Protein AF-X1MZL2-F1 (afdb_monomer_lite)

Sequence (74 aa):
MDLIQQKFVSVFSAYQVTTQARPDGGVLLTLRAADNKVTRRVLTYAQLHNAEQLSWAISAIRRDLAEQASELPV

Secondary structure (DSSP, 8-state):
--HHHHHHHHHTTTSEEEEEE-TTS-EEEEEE-TT--EEEEEE-HHHHH-HHHHHHHHHHHHHHHHHHHH----

Radius of gyration: 12.68 Å; chains: 1; bounding box: 31×28×32 Å

InterPro domains:
  IPR021898 Protein of unknown function DUF3509 [PF12021] (4-74)

Foldseek 3Di:
DDPVQVVCCVLPVQWDWDWDQDPQRKIWIWTAHPVRDIDIDIGGNCCVPDPVSVVVSSVVVVVVVVVVVVPDDD

Organism: NCBI:txid412755

pLDDT: mean 90.67, std 11.27, range [50.28, 97.31]

Structure (mmCIF, N/CA/C/O backbone):
data_AF-X1MZL2-F1
#
_entry.id   AF-X1MZL2-F1
#
loop_
_atom_site.group_PDB
_atom_site.id
_atom_site.type_symbol
_atom_site.label_atom_id
_atom_site.label_alt_id
_atom_site.label_comp_id
_atom_site.label_asym_id
_atom_site.label_entity_id
_atom_site.label_seq_id
_atom_site.pdbx_PDB_ins_code
_atom_site.Cartn_x
_atom_site.Cartn_y
_atom_site.Cartn_z
_atom_site.occupancy
_atom_site.B_iso_or_equiv
_atom_site.auth_seq_id
_atom_site.auth_comp_id
_atom_site.auth_asym_id
_atom_site.auth_atom_id
_atom_site.pdbx_PDB_model_num
ATOM 1 N N . MET A 1 1 ? 10.100 -15.452 1.463 1.00 53.22 1 MET A N 1
ATOM 2 C CA . MET A 1 1 ? 9.382 -14.262 1.966 1.00 53.22 1 MET A CA 1
ATOM 3 C C . MET A 1 1 ? 9.646 -13.126 1.002 1.00 53.22 1 MET A C 1
ATOM 5 O O . MET A 1 1 ? 10.798 -12.946 0.632 1.00 53.22 1 MET A O 1
ATOM 9 N N . ASP A 1 2 ? 8.603 -12.439 0.547 1.00 82.38 2 ASP A N 1
ATOM 10 C CA . ASP A 1 2 ? 8.717 -11.371 -0.447 1.00 82.38 2 ASP A CA 1
ATOM 11 C C . ASP A 1 2 ? 9.316 -10.097 0.189 1.00 82.38 2 ASP A C 1
ATOM 13 O O . ASP A 1 2 ? 8.816 -9.614 1.210 1.00 82.38 2 ASP A O 1
ATOM 17 N N . LEU A 1 3 ? 10.404 -9.566 -0.388 1.00 84.88 3 LEU A N 1
ATOM 18 C CA . LEU A 1 3 ? 11.105 -8.372 0.107 1.00 84.88 3 LEU A CA 1
ATOM 19 C C . LEU A 1 3 ? 10.188 -7.143 0.155 1.00 84.88 3 LEU A C 1
ATOM 21 O O . LEU A 1 3 ? 10.310 -6.317 1.064 1.00 84.88 3 LEU A O 1
ATOM 25 N N . ILE A 1 4 ? 9.244 -7.026 -0.785 1.00 86.50 4 ILE A N 1
ATOM 26 C CA . ILE A 1 4 ? 8.317 -5.896 -0.813 1.00 86.50 4 ILE A CA 1
ATOM 27 C C . ILE A 1 4 ? 7.317 -5.979 0.339 1.00 86.50 4 ILE A C 1
ATOM 29 O O . ILE A 1 4 ? 7.016 -4.973 0.983 1.00 86.50 4 ILE A O 1
ATOM 33 N N . GLN A 1 5 ? 6.870 -7.192 0.667 1.00 90.75 5 GLN A N 1
ATOM 34 C CA . GLN A 1 5 ? 5.962 -7.427 1.777 1.00 90.75 5 GLN A CA 1
ATOM 35 C C . GLN A 1 5 ? 6.644 -7.107 3.106 1.00 90.75 5 GLN A C 1
ATOM 37 O O . GLN A 1 5 ? 6.066 -6.397 3.925 1.00 90.75 5 GLN A O 1
ATOM 42 N N . GLN A 1 6 ? 7.883 -7.567 3.309 1.00 93.00 6 GLN A N 1
ATOM 43 C CA . GLN A 1 6 ? 8.655 -7.262 4.520 1.00 93.00 6 GLN A CA 1
ATOM 44 C C . GLN A 1 6 ? 8.849 -5.757 4.708 1.00 93.00 6 GLN A C 1
ATOM 46 O O . GLN A 1 6 ? 8.668 -5.239 5.811 1.00 93.00 6 GLN A O 1
ATOM 51 N N . LYS A 1 7 ? 9.155 -5.039 3.621 1.00 93.44 7 LYS A N 1
ATOM 52 C CA . LYS A 1 7 ? 9.266 -3.582 3.652 1.00 93.44 7 LYS A CA 1
ATOM 53 C C . LYS A 1 7 ? 7.959 -2.939 4.105 1.00 93.44 7 LYS A C 1
ATOM 55 O O . LYS A 1 7 ? 7.988 -2.121 5.020 1.00 93.44 7 LYS A O 1
ATOM 60 N N . PHE A 1 8 ? 6.822 -3.323 3.520 1.00 95.81 8 PHE A N 1
ATOM 61 C CA . PHE A 1 8 ? 5.524 -2.764 3.908 1.00 95.81 8 PHE A CA 1
ATOM 62 C C . PHE A 1 8 ? 5.102 -3.129 5.333 1.00 95.81 8 PHE A C 1
ATOM 64 O O . PHE A 1 8 ? 4.566 -2.270 6.025 1.00 95.81 8 PHE A O 1
ATOM 71 N N . VAL A 1 9 ? 5.404 -4.342 5.804 1.00 96.19 9 VAL A N 1
ATOM 72 C CA . VAL A 1 9 ? 5.230 -4.730 7.216 1.00 96.19 9 VAL A CA 1
ATOM 73 C C . VAL A 1 9 ? 6.040 -3.814 8.135 1.00 96.19 9 VAL A C 1
ATOM 75 O O . VAL A 1 9 ? 5.539 -3.388 9.170 1.00 96.19 9 VAL A O 1
ATOM 78 N N . SER A 1 10 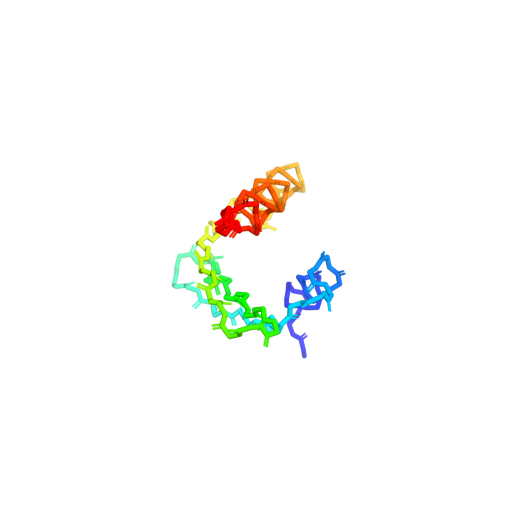? 7.270 -3.465 7.751 1.00 95.44 10 SER A N 1
ATOM 79 C CA . SER A 1 10 ? 8.118 -2.570 8.541 1.00 95.44 10 SER A CA 1
ATOM 80 C C . SER A 1 10 ? 7.579 -1.134 8.593 1.00 95.44 10 SER A C 1
ATOM 82 O O . SER A 1 10 ? 7.522 -0.557 9.677 1.00 95.44 10 SER A O 1
ATOM 84 N N . VAL A 1 11 ? 7.147 -0.555 7.463 1.00 95.75 11 VAL A N 1
ATOM 85 C CA . VAL A 1 11 ? 6.635 0.834 7.444 1.00 95.75 11 VAL A CA 1
ATOM 86 C C . VAL A 1 11 ? 5.213 0.984 7.991 1.00 95.75 11 VAL A C 1
ATOM 88 O O . VAL A 1 11 ? 4.870 2.057 8.482 1.00 95.75 11 VAL A O 1
ATOM 91 N N . PHE A 1 12 ? 4.391 -0.066 7.934 1.00 95.88 12 PHE A N 1
ATOM 92 C CA . PHE A 1 12 ? 3.011 -0.075 8.428 1.0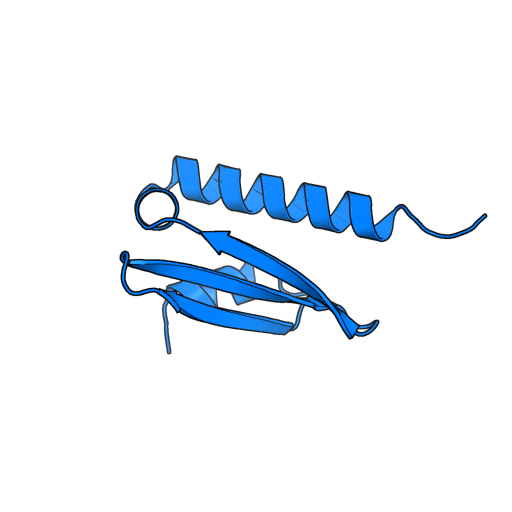0 95.88 12 PHE A CA 1
ATOM 93 C C . PHE A 1 12 ? 2.832 -1.080 9.572 1.00 95.88 12 PHE A C 1
ATOM 95 O O . PHE A 1 12 ? 1.878 -1.852 9.584 1.00 95.88 12 PHE A O 1
ATOM 102 N N . SER A 1 13 ? 3.737 -1.059 10.551 1.00 94.69 13 SER A N 1
ATOM 103 C CA . SER A 1 13 ? 3.789 -2.039 11.649 1.00 94.69 13 SER A CA 1
ATOM 104 C C . SER A 1 13 ? 2.527 -2.116 12.521 1.00 94.69 13 SER A C 1
ATOM 106 O O . SER A 1 13 ? 2.293 -3.136 13.161 1.00 94.69 13 SER A O 1
ATOM 108 N N . ALA A 1 14 ? 1.694 -1.070 12.529 1.00 92.88 14 ALA A N 1
ATOM 109 C CA . ALA A 1 14 ? 0.409 -1.044 13.234 1.00 92.88 14 ALA A CA 1
ATOM 110 C C . ALA A 1 14 ? -0.737 -1.766 12.490 1.00 92.88 14 ALA A C 1
ATOM 112 O O . ALA A 1 14 ? -1.849 -1.845 13.008 1.00 92.88 14 ALA A O 1
ATOM 113 N N . TYR A 1 15 ? -0.491 -2.265 11.276 1.00 95.56 15 TYR A N 1
ATOM 114 C CA . TYR A 1 15 ? -1.498 -2.868 10.409 1.00 95.56 15 TYR A CA 1
ATOM 115 C C . TYR A 1 15 ? -1.127 -4.310 10.074 1.00 95.56 15 TYR A C 1
ATOM 117 O O . TYR A 1 15 ? 0.042 -4.658 9.911 1.00 95.56 15 TYR A O 1
ATOM 125 N N . GLN A 1 16 ? -2.135 -5.153 9.868 1.00 95.88 16 GLN A N 1
ATOM 126 C CA . GLN A 1 16 ? -1.926 -6.424 9.191 1.00 95.88 16 GLN A CA 1
ATOM 127 C C . GLN A 1 16 ? -1.724 -6.150 7.695 1.00 95.88 16 GLN A C 1
ATOM 129 O O . GLN A 1 16 ? -2.627 -5.658 7.012 1.00 95.88 16 GLN A O 1
ATOM 134 N N . VAL A 1 17 ? -0.528 -6.463 7.195 1.00 96.75 17 VAL A N 1
ATOM 135 C CA . VAL A 1 17 ? -0.104 -6.170 5.821 1.00 96.75 17 VAL A CA 1
ATOM 136 C C . VAL A 1 17 ? -0.165 -7.420 4.954 1.00 96.75 17 VAL A C 1
ATOM 138 O O . VAL A 1 17 ? 0.431 -8.450 5.272 1.00 96.75 17 VAL A O 1
ATOM 141 N N . THR A 1 18 ? -0.827 -7.307 3.805 1.00 96.12 18 THR A N 1
ATOM 142 C CA . THR A 1 18 ? -0.792 -8.320 2.744 1.00 96.12 18 THR A CA 1
ATOM 143 C C . THR A 1 18 ? -0.534 -7.665 1.393 1.00 96.12 18 THR A C 1
ATOM 145 O O . THR A 1 18 ? -0.990 -6.554 1.122 1.00 96.12 18 THR A O 1
ATOM 148 N N . THR A 1 19 ? 0.222 -8.352 0.545 1.00 95.62 19 THR A N 1
ATOM 149 C CA . THR A 1 19 ? 0.576 -7.899 -0.802 1.00 95.62 19 THR A CA 1
ATOM 150 C C . THR A 1 19 ? 0.186 -8.967 -1.805 1.00 95.62 19 THR A C 1
ATOM 152 O O . THR A 1 19 ? 0.516 -10.136 -1.620 1.00 95.62 19 THR A O 1
ATOM 155 N N . GLN A 1 20 ? -0.476 -8.564 -2.883 1.00 96.00 20 GLN A N 1
ATOM 156 C CA . GLN A 1 20 ? -0.783 -9.438 -4.008 1.00 96.00 20 GLN A CA 1
ATOM 157 C C . GLN A 1 20 ? -0.123 -8.883 -5.268 1.00 96.00 20 GLN A C 1
ATOM 159 O O . GLN A 1 20 ? -0.402 -7.752 -5.667 1.00 96.00 20 GLN A O 1
ATOM 164 N N . ALA A 1 21 ? 0.751 -9.673 -5.892 1.00 94.50 21 ALA A N 1
ATOM 165 C CA . ALA A 1 21 ? 1.363 -9.314 -7.166 1.00 94.50 21 ALA A CA 1
ATOM 166 C C . ALA A 1 21 ? 0.294 -9.176 -8.260 1.00 94.50 21 ALA A C 1
ATOM 168 O O . ALA A 1 21 ? -0.692 -9.918 -8.291 1.00 94.50 21 ALA A O 1
ATOM 169 N N . ARG A 1 22 ? 0.490 -8.211 -9.157 1.00 95.00 22 ARG A N 1
ATOM 170 C CA . ARG A 1 22 ? -0.384 -7.946 -10.300 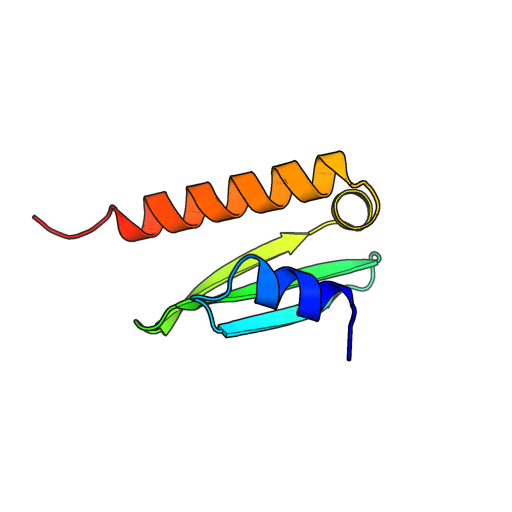1.00 95.00 22 ARG A CA 1
ATOM 171 C C . ARG A 1 22 ? 0.347 -8.303 -11.605 1.00 95.00 22 ARG A C 1
ATOM 173 O O . ARG A 1 22 ? 1.572 -8.197 -11.655 1.00 95.00 22 ARG A O 1
ATOM 180 N N . PRO A 1 23 ? -0.373 -8.695 -12.675 1.00 93.56 23 PRO A N 1
ATOM 181 C CA . PRO A 1 23 ? 0.244 -9.063 -13.956 1.00 93.56 23 PRO A CA 1
ATOM 182 C C . PRO A 1 23 ? 1.059 -7.943 -14.618 1.00 93.56 23 PRO A C 1
ATOM 184 O O . PRO A 1 23 ? 1.932 -8.222 -15.429 1.00 93.56 23 PRO A O 1
ATOM 187 N N . ASP A 1 24 ? 0.793 -6.682 -14.266 1.00 93.25 24 ASP A N 1
ATOM 188 C CA . ASP A 1 24 ? 1.522 -5.500 -14.741 1.00 93.25 24 ASP A CA 1
ATOM 189 C C . ASP A 1 24 ? 2.834 -5.239 -13.973 1.00 93.25 24 ASP A C 1
ATOM 191 O O . ASP A 1 24 ? 3.439 -4.179 -14.122 1.00 93.25 24 ASP A O 1
ATOM 195 N N . GLY A 1 25 ? 3.258 -6.167 -13.107 1.00 92.44 25 GLY A N 1
ATOM 196 C CA . GLY A 1 25 ? 4.424 -6.006 -12.235 1.00 92.44 25 GLY A CA 1
ATOM 197 C C . GLY A 1 25 ? 4.182 -5.072 -11.044 1.00 92.44 25 GLY A C 1
ATOM 198 O O . GLY A 1 25 ? 5.108 -4.783 -10.287 1.00 92.44 25 GLY A O 1
ATOM 199 N N . GLY A 1 26 ? 2.952 -4.583 -10.872 1.00 95.75 26 GLY A N 1
ATOM 200 C CA . GLY A 1 26 ? 2.529 -3.848 -9.691 1.00 95.75 26 GLY A CA 1
ATOM 201 C C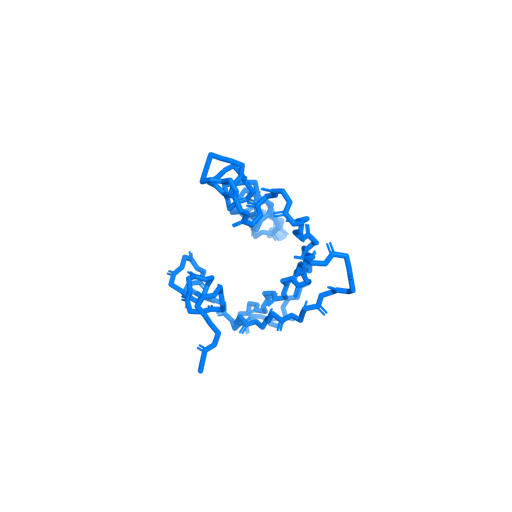 . GLY A 1 26 ? 2.150 -4.761 -8.524 1.00 95.75 26 GLY A C 1
ATOM 202 O O . GLY A 1 26 ? 2.183 -5.990 -8.605 1.00 95.75 26 GLY A O 1
ATOM 203 N N . VAL A 1 27 ? 1.716 -4.144 -7.428 1.00 96.38 27 VAL A N 1
ATOM 204 C CA . VAL A 1 27 ? 1.237 -4.835 -6.225 1.00 96.38 27 VAL A CA 1
ATOM 205 C C . VAL A 1 27 ? -0.064 -4.199 -5.751 1.00 96.38 27 VAL A C 1
ATOM 207 O O . VAL A 1 27 ? -0.196 -2.978 -5.702 1.00 96.38 27 VAL A O 1
ATOM 210 N N . LEU A 1 28 ? -1.036 -5.028 -5.378 1.00 97.06 28 LEU A N 1
ATOM 211 C CA . LEU A 1 28 ? -2.162 -4.617 -4.551 1.00 97.06 28 LEU A CA 1
ATOM 212 C C . LEU A 1 28 ? -1.759 -4.767 -3.081 1.00 97.06 28 LEU A C 1
ATOM 214 O O . LEU A 1 28 ? -1.632 -5.882 -2.572 1.00 97.06 28 LEU A O 1
ATOM 218 N N . LEU A 1 29 ? -1.548 -3.639 -2.411 1.00 97.31 29 LEU A N 1
ATOM 219 C CA . LEU A 1 29 ? -1.294 -3.566 -0.980 1.00 97.31 29 LEU A CA 1
ATOM 220 C C . LEU A 1 29 ? -2.629 -3.515 -0.238 1.00 97.31 29 LEU A C 1
ATOM 222 O O . LEU A 1 29 ? -3.474 -2.669 -0.526 1.00 97.31 29 LEU A O 1
ATOM 226 N N . THR A 1 30 ? -2.805 -4.397 0.737 1.00 97.19 30 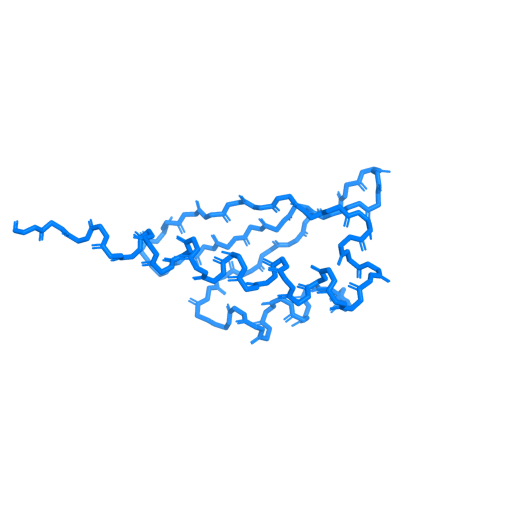THR A N 1
ATOM 227 C CA . THR A 1 30 ? -3.950 -4.385 1.647 1.00 97.19 30 THR A CA 1
ATOM 228 C C . THR A 1 30 ? -3.451 -4.218 3.075 1.00 97.19 30 THR A C 1
ATOM 230 O O . THR A 1 30 ? -2.647 -5.017 3.560 1.00 97.19 30 THR A O 1
ATOM 233 N N . LEU A 1 31 ? -3.948 -3.175 3.734 1.00 96.75 31 LEU A N 1
ATOM 234 C CA . LEU A 1 31 ? -3.684 -2.832 5.125 1.00 96.75 31 LEU A CA 1
ATOM 235 C C . LEU A 1 31 ? -4.976 -3.027 5.912 1.00 96.75 31 LEU A C 1
ATOM 237 O O . LEU A 1 31 ? -6.011 -2.478 5.537 1.00 96.75 31 LEU A O 1
ATOM 241 N N . ARG A 1 32 ? -4.929 -3.807 6.989 1.00 95.62 32 ARG A N 1
ATOM 242 C CA . ARG A 1 32 ? -6.052 -3.968 7.917 1.00 95.62 32 ARG A CA 1
ATOM 243 C C . ARG A 1 32 ? -5.667 -3.420 9.286 1.00 95.62 32 ARG A C 1
ATOM 245 O O . ARG A 1 32 ? -4.668 -3.855 9.855 1.00 95.62 32 ARG A O 1
ATOM 252 N N . ALA A 1 33 ? -6.445 -2.465 9.778 1.00 92.69 33 ALA A N 1
ATOM 253 C CA . ALA A 1 33 ? -6.304 -1.884 11.107 1.00 92.69 33 ALA A CA 1
ATOM 254 C C . ALA A 1 33 ? -6.917 -2.791 12.191 1.00 92.69 33 ALA A C 1
ATOM 256 O O . ALA A 1 33 ? -7.630 -3.753 11.891 1.00 92.69 33 ALA A O 1
ATOM 257 N N . ALA A 1 34 ? -6.630 -2.488 13.460 1.00 88.94 34 ALA A N 1
ATOM 258 C CA . ALA A 1 34 ? -7.111 -3.259 14.610 1.00 88.94 34 ALA A CA 1
ATOM 259 C C . ALA A 1 34 ? -8.645 -3.235 14.767 1.00 88.94 34 ALA A C 1
ATOM 261 O O . ALA A 1 34 ? -9.231 -4.188 15.271 1.00 88.94 34 ALA A O 1
ATOM 262 N N . ASP A 1 35 ? -9.297 -2.181 14.281 1.00 89.12 35 ASP A N 1
ATOM 263 C CA . ASP A 1 35 ? -10.755 -2.023 14.207 1.00 89.12 35 ASP A CA 1
ATOM 264 C C . ASP A 1 35 ? -11.387 -2.763 13.007 1.00 89.12 35 ASP A C 1
ATOM 266 O O . ASP A 1 35 ? -12.565 -2.585 12.706 1.00 89.12 35 ASP A O 1
ATOM 270 N N . ASN A 1 36 ? -10.610 -3.600 12.307 1.00 88.00 36 ASN A N 1
ATOM 271 C CA . ASN A 1 36 ? -10.955 -4.271 11.053 1.00 88.00 36 ASN A CA 1
ATOM 272 C C . ASN A 1 36 ? -11.205 -3.343 9.851 1.00 88.00 36 ASN A C 1
ATOM 274 O O . ASN A 1 36 ? -11.606 -3.843 8.794 1.00 88.00 36 ASN A O 1
ATOM 278 N N . LYS A 1 37 ? -10.909 -2.037 9.929 1.00 90.94 37 LYS A N 1
ATOM 279 C CA . LYS A 1 37 ? -10.942 -1.160 8.750 1.00 90.94 37 LYS A CA 1
ATOM 280 C C . LYS A 1 37 ? -9.873 -1.617 7.758 1.00 90.94 37 LYS A C 1
ATOM 282 O O . LYS A 1 37 ? -8.708 -1.816 8.111 1.00 90.94 37 LYS A O 1
ATOM 287 N N . VAL A 1 38 ? -10.280 -1.833 6.508 1.00 93.38 38 VAL A N 1
ATOM 288 C CA . VAL A 1 38 ? -9.398 -2.319 5.439 1.00 93.38 38 VAL A CA 1
ATOM 289 C C . VAL A 1 38 ? -9.177 -1.219 4.415 1.00 93.38 38 VAL A C 1
ATOM 291 O O . VAL A 1 38 ? -10.118 -0.766 3.767 1.00 93.38 38 VAL A O 1
ATOM 294 N N . THR A 1 39 ? -7.914 -0.870 4.200 1.00 94.31 39 THR A N 1
ATOM 295 C CA . THR A 1 39 ? -7.482 0.071 3.168 1.00 94.31 39 THR A CA 1
ATOM 296 C C . THR A 1 39 ? -6.695 -0.682 2.102 1.00 94.31 39 THR A C 1
ATOM 298 O O . THR A 1 39 ? -5.754 -1.419 2.399 1.00 94.31 39 THR A O 1
ATOM 301 N N . ARG A 1 40 ? -7.095 -0.520 0.837 1.00 96.25 40 ARG A N 1
ATOM 302 C CA . ARG A 1 40 ? -6.450 -1.154 -0.320 1.00 96.25 40 ARG A CA 1
ATOM 303 C C . ARG A 1 40 ? -5.834 -0.097 -1.216 1.00 96.25 40 ARG A C 1
ATOM 305 O O . ARG A 1 40 ? -6.482 0.895 -1.539 1.00 96.25 40 ARG A O 1
ATOM 312 N N . ARG A 1 41 ? -4.589 -0.313 -1.628 1.00 96.75 41 ARG A N 1
ATOM 313 C CA . ARG A 1 41 ? -3.826 0.624 -2.454 1.00 96.75 41 ARG A CA 1
ATOM 314 C C . ARG A 1 41 ? -3.123 -0.123 -3.572 1.00 96.75 41 ARG A C 1
ATOM 316 O O . ARG A 1 41 ? -2.460 -1.132 -3.344 1.00 96.75 41 ARG A O 1
ATOM 323 N N . VAL A 1 42 ? -3.292 0.378 -4.788 1.00 96.88 42 VAL A N 1
ATOM 324 C CA . VAL A 1 42 ? -2.597 -0.140 -5.964 1.00 96.88 42 VAL A CA 1
ATOM 325 C C . VAL A 1 42 ? -1.265 0.583 -6.084 1.00 96.88 42 VAL A C 1
ATOM 327 O O . VAL A 1 42 ? -1.225 1.810 -6.105 1.00 96.88 42 VAL A O 1
ATOM 330 N N . LEU A 1 43 ? -0.189 -0.189 -6.175 1.00 96.94 43 LEU A N 1
ATOM 331 C CA . LEU A 1 43 ? 1.153 0.294 -6.452 1.00 96.94 43 LEU A CA 1
ATOM 332 C C . LEU A 1 43 ? 1.567 -0.194 -7.832 1.00 96.94 43 LEU A C 1
ATOM 334 O O . LEU A 1 43 ? 1.474 -1.383 -8.146 1.00 96.94 43 LEU A O 1
ATOM 338 N N . THR A 1 44 ? 1.991 0.741 -8.668 1.00 97.06 44 THR A N 1
ATOM 339 C CA . THR A 1 44 ? 2.476 0.449 -10.018 1.00 97.06 44 THR A CA 1
ATOM 340 C C . THR A 1 44 ? 3.897 -0.104 -9.976 1.00 97.06 44 THR A C 1
ATOM 342 O O . THR A 1 44 ? 4.643 0.141 -9.027 1.00 97.06 44 THR A O 1
ATOM 345 N N . TYR A 1 45 ? 4.305 -0.799 -11.038 1.00 95.50 45 TYR A N 1
ATOM 346 C CA . TYR A 1 45 ? 5.690 -1.244 -11.198 1.00 95.50 45 TYR A CA 1
ATOM 347 C C . TYR A 1 45 ? 6.690 -0.085 -11.030 1.00 95.50 45 TYR A C 1
ATOM 349 O O . TYR A 1 45 ? 7.675 -0.229 -10.308 1.00 95.50 45 TYR A O 1
ATOM 357 N N . ALA A 1 46 ? 6.405 1.082 -11.622 1.00 95.56 46 ALA A N 1
ATOM 358 C CA . ALA A 1 46 ? 7.257 2.268 -11.527 1.00 95.56 46 ALA A CA 1
ATOM 359 C C . ALA A 1 46 ? 7.438 2.745 -10.077 1.00 95.56 46 ALA A C 1
ATOM 361 O O . ALA A 1 46 ? 8.566 2.959 -9.638 1.00 95.56 46 ALA A O 1
ATOM 362 N N . GLN A 1 47 ? 6.349 2.810 -9.303 1.00 96.25 47 GLN A N 1
ATOM 363 C CA . GLN A 1 47 ? 6.410 3.181 -7.887 1.00 96.25 47 GLN A CA 1
ATOM 364 C C . GLN A 1 47 ? 7.184 2.167 -7.046 1.00 96.25 47 GLN A C 1
ATOM 366 O O . GLN A 1 47 ? 7.808 2.552 -6.069 1.00 96.25 47 GLN A O 1
A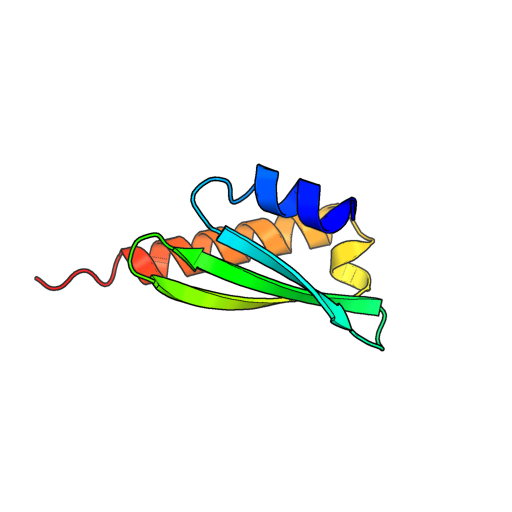TOM 371 N N . LEU A 1 48 ? 7.149 0.879 -7.395 1.00 95.38 48 LEU A N 1
ATOM 372 C CA . LEU A 1 48 ? 7.866 -0.163 -6.655 1.00 95.38 48 LEU A CA 1
ATOM 373 C C . LEU A 1 48 ? 9.370 -0.182 -6.962 1.00 95.38 48 LEU A C 1
ATOM 375 O O . LEU A 1 48 ? 10.159 -0.534 -6.087 1.00 95.38 48 LEU A O 1
ATOM 379 N N . HIS A 1 49 ? 9.763 0.219 -8.175 1.00 94.19 49 HIS A N 1
ATOM 380 C CA . HIS A 1 49 ? 11.143 0.127 -8.670 1.00 94.19 49 HIS A CA 1
ATOM 381 C C . HIS A 1 49 ? 11.878 1.475 -8.718 1.00 94.19 49 HIS A C 1
ATOM 383 O O . HIS A 1 49 ? 13.035 1.531 -9.127 1.00 94.19 49 HIS A O 1
ATOM 389 N N . ASN A 1 50 ? 11.244 2.558 -8.266 1.00 96.38 50 ASN A N 1
ATOM 390 C CA . ASN A 1 50 ? 11.869 3.863 -8.093 1.00 96.38 50 ASN A CA 1
ATOM 391 C C . ASN A 1 50 ? 11.767 4.296 -6.622 1.00 96.38 50 ASN A C 1
ATOM 393 O O . ASN A 1 50 ? 10.672 4.433 -6.080 1.00 96.38 50 ASN A O 1
ATOM 397 N N . ALA A 1 51 ? 12.911 4.520 -5.968 1.00 94.19 51 ALA A N 1
ATOM 398 C CA . ALA A 1 51 ? 12.970 4.808 -4.534 1.00 94.19 51 ALA A CA 1
ATOM 399 C C . ALA A 1 51 ? 12.227 6.094 -4.129 1.00 94.19 51 ALA A C 1
ATOM 401 O O . ALA A 1 51 ? 11.583 6.120 -3.078 1.00 94.19 51 ALA A O 1
ATOM 402 N N . GLU A 1 52 ? 12.283 7.137 -4.959 1.00 97.12 52 GLU A N 1
ATOM 403 C CA . GLU A 1 52 ? 11.595 8.407 -4.716 1.00 97.12 52 GLU A CA 1
ATOM 404 C C . GLU A 1 52 ? 10.080 8.230 -4.838 1.00 97.12 52 GLU A C 1
ATOM 406 O O . GLU A 1 52 ? 9.336 8.554 -3.910 1.00 97.12 52 GLU A O 1
ATOM 411 N N . GLN A 1 53 ? 9.625 7.598 -5.925 1.00 97.12 53 GLN A N 1
ATOM 412 C CA . GLN A 1 53 ? 8.204 7.315 -6.126 1.00 97.12 53 GLN A CA 1
ATOM 413 C C . GLN A 1 53 ? 7.642 6.389 -5.043 1.00 97.12 53 GLN A C 1
ATOM 415 O O . GLN A 1 53 ? 6.512 6.586 -4.594 1.00 97.12 53 GLN A O 1
ATOM 420 N N . LEU A 1 54 ? 8.427 5.411 -4.580 1.00 96.12 54 LEU A N 1
ATOM 421 C CA . LEU A 1 54 ? 8.044 4.537 -3.475 1.00 96.12 54 LEU A CA 1
ATOM 422 C C . LEU A 1 54 ? 7.878 5.322 -2.172 1.00 96.12 54 LEU A C 1
ATOM 424 O O . LEU A 1 54 ? 6.911 5.112 -1.442 1.00 96.12 54 LEU A O 1
ATOM 428 N N . SER A 1 55 ? 8.810 6.233 -1.881 1.00 96.56 55 SER A N 1
ATOM 429 C CA . SER A 1 55 ? 8.756 7.099 -0.699 1.00 96.56 55 SER A CA 1
ATOM 430 C C . SER A 1 55 ? 7.519 8.003 -0.715 1.00 96.56 55 SER A C 1
ATOM 432 O O . SER A 1 55 ? 6.804 8.116 0.288 1.00 96.56 55 SER A O 1
ATOM 434 N N . TRP A 1 56 ? 7.202 8.589 -1.873 1.00 97.25 56 TRP A N 1
ATOM 435 C CA . TRP A 1 56 ? 5.985 9.379 -2.060 1.00 97.25 56 TRP A CA 1
ATOM 436 C C . TRP A 1 56 ? 4.722 8.539 -1.918 1.00 97.25 56 TRP A C 1
ATOM 438 O O . TRP A 1 56 ? 3.805 8.952 -1.212 1.00 97.25 56 TRP A O 1
ATOM 448 N N . ALA A 1 57 ? 4.685 7.343 -2.512 1.00 97.06 57 ALA A N 1
ATOM 449 C CA . ALA A 1 57 ? 3.552 6.434 -2.381 1.00 97.06 57 ALA A CA 1
ATOM 450 C C . ALA A 1 57 ? 3.310 6.053 -0.912 1.00 97.06 57 ALA A C 1
ATOM 452 O O . ALA A 1 57 ? 2.185 6.152 -0.431 1.00 97.06 57 ALA A O 1
ATOM 453 N N . ILE A 1 58 ? 4.360 5.700 -0.164 1.00 96.62 58 ILE A N 1
ATOM 454 C CA . ILE A 1 58 ? 4.254 5.406 1.274 1.00 96.62 58 ILE A CA 1
ATOM 455 C C . ILE A 1 58 ? 3.734 6.627 2.043 1.00 96.62 58 ILE A C 1
ATOM 457 O O . ILE A 1 58 ? 2.847 6.488 2.884 1.00 96.62 58 ILE A O 1
ATOM 461 N N . SER A 1 59 ? 4.249 7.821 1.749 1.00 97.12 59 SER A N 1
ATOM 462 C CA . SER A 1 59 ? 3.830 9.058 2.419 1.00 97.12 59 SER A CA 1
ATOM 463 C C . SER A 1 59 ? 2.365 9.406 2.148 1.00 97.12 59 SER A C 1
ATOM 465 O O . SER A 1 59 ? 1.652 9.782 3.077 1.00 97.12 59 SER A O 1
ATOM 467 N N . ALA A 1 60 ? 1.901 9.231 0.908 1.00 96.12 60 ALA A N 1
ATOM 468 C CA . ALA A 1 60 ? 0.500 9.415 0.537 1.00 96.12 60 ALA A CA 1
ATOM 469 C C . ALA A 1 60 ? -0.400 8.424 1.286 1.00 96.12 60 ALA A C 1
ATOM 471 O O . ALA A 1 60 ? -1.355 8.834 1.935 1.00 96.12 60 ALA A O 1
ATOM 472 N N . ILE A 1 61 ? -0.024 7.142 1.321 1.00 96.00 61 ILE A N 1
ATOM 473 C CA . ILE A 1 61 ? -0.783 6.118 2.048 1.00 96.00 61 ILE A CA 1
ATOM 474 C C . ILE A 1 61 ? -0.857 6.447 3.544 1.00 96.00 61 ILE A C 1
ATOM 476 O O . ILE A 1 61 ? -1.923 6.330 4.138 1.00 96.00 61 ILE A O 1
ATOM 480 N N . ARG A 1 62 ? 0.243 6.891 4.168 1.00 95.06 62 ARG A N 1
ATOM 481 C CA . ARG A 1 62 ? 0.231 7.309 5.582 1.00 95.06 62 ARG A CA 1
ATOM 482 C C . ARG A 1 62 ? -0.726 8.472 5.833 1.00 95.06 62 ARG A C 1
ATOM 484 O O . ARG A 1 62 ? -1.394 8.472 6.862 1.00 95.06 62 ARG A O 1
ATOM 491 N N . ARG A 1 63 ? -0.778 9.443 4.919 1.00 94.38 63 ARG A N 1
ATOM 492 C CA . ARG A 1 63 ? -1.701 10.578 5.009 1.00 94.38 63 ARG A CA 1
ATOM 493 C C . ARG A 1 63 ? -3.149 10.111 4.920 1.00 94.38 63 ARG A C 1
ATOM 495 O O . ARG A 1 63 ? -3.921 10.422 5.816 1.00 94.38 63 ARG A O 1
ATOM 502 N N . ASP A 1 64 ? -3.463 9.286 3.926 1.00 91.00 64 ASP A N 1
ATOM 503 C CA . ASP A 1 64 ? -4.810 8.748 3.740 1.00 91.00 64 ASP A CA 1
ATOM 504 C C . ASP A 1 64 ? -5.284 7.970 4.979 1.00 91.00 64 ASP A C 1
ATOM 506 O O . ASP A 1 64 ? -6.424 8.108 5.410 1.00 91.00 64 ASP A O 1
ATOM 510 N N . LEU A 1 65 ? -4.402 7.165 5.585 1.00 91.31 65 LEU A N 1
ATOM 511 C CA . LEU A 1 65 ? -4.711 6.422 6.811 1.00 91.31 65 LEU A CA 1
ATOM 512 C C . LEU A 1 65 ? -4.960 7.348 8.011 1.00 91.31 65 LEU A C 1
ATOM 514 O O . LEU A 1 65 ? -5.820 7.055 8.837 1.00 91.31 65 LEU A O 1
ATOM 518 N N . ALA A 1 66 ? -4.214 8.451 8.121 1.00 89.56 66 ALA A N 1
ATOM 519 C CA . ALA A 1 66 ? -4.395 9.429 9.191 1.00 89.56 66 ALA A CA 1
ATOM 520 C C . ALA A 1 66 ? -5.706 10.211 9.032 1.00 89.56 66 ALA A C 1
ATOM 522 O O . ALA A 1 66 ? -6.422 10.398 10.011 1.00 89.56 66 ALA A O 1
ATOM 523 N N . GLU A 1 67 ? -6.055 10.606 7.805 1.00 85.56 67 GLU A N 1
ATOM 524 C CA . GLU A 1 67 ? -7.343 11.237 7.492 1.00 85.56 67 GLU A CA 1
ATOM 525 C C . GLU A 1 67 ? -8.501 10.294 7.841 1.00 85.56 67 GLU A C 1
ATOM 527 O O . GLU A 1 67 ? -9.403 10.674 8.580 1.00 85.56 67 GLU A O 1
ATOM 532 N N . GLN A 1 68 ? -8.402 9.024 7.437 1.00 79.62 68 GLN A N 1
ATOM 533 C CA . GLN A 1 68 ? -9.374 7.977 7.763 1.00 79.62 68 GLN A CA 1
ATOM 534 C C . GLN A 1 68 ? -9.525 7.691 9.264 1.00 79.62 68 GLN A C 1
ATOM 536 O O . GLN A 1 68 ? -10.556 7.149 9.667 1.00 79.62 68 GLN A O 1
ATOM 541 N N . ALA A 1 69 ? -8.496 7.956 10.070 1.00 73.25 69 ALA A N 1
ATOM 542 C CA . ALA A 1 69 ? -8.544 7.822 11.525 1.00 73.25 69 ALA A CA 1
ATOM 543 C C . ALA A 1 69 ? -9.077 9.092 12.209 1.00 73.25 69 ALA A C 1
ATOM 545 O O . ALA A 1 69 ? -9.594 9.013 13.319 1.00 73.25 69 ALA A O 1
ATOM 546 N N . SER A 1 70 ? -8.959 10.253 11.557 1.00 65.69 70 SER A N 1
ATOM 547 C CA . SER A 1 70 ? -9.427 11.534 12.091 1.00 65.69 70 SER A CA 1
ATOM 548 C C . SER A 1 70 ? -10.943 11.720 11.981 1.00 65.69 70 SER A C 1
ATOM 550 O O . SER A 1 70 ? -11.477 12.589 12.664 1.00 65.69 70 SER A O 1
ATOM 552 N N . GLU A 1 71 ? -11.646 10.914 11.179 1.00 59.16 71 GLU A N 1
ATOM 553 C CA . GLU A 1 71 ? -13.118 10.888 11.067 1.00 59.16 71 GLU A CA 1
ATOM 554 C C . GLU A 1 71 ? -13.811 10.269 12.307 1.00 59.16 71 GLU A C 1
ATOM 556 O O . GLU A 1 71 ? -14.834 9.592 12.193 1.00 59.16 71 GLU A O 1
ATOM 561 N N . LEU A 1 72 ? -13.247 10.460 13.504 1.00 53.19 72 LEU A N 1
ATOM 562 C CA . LEU A 1 72 ? -13.887 10.069 14.759 1.00 53.19 72 LEU A CA 1
ATOM 563 C C . LEU A 1 72 ? -15.154 10.922 14.970 1.00 53.19 72 LEU A C 1
ATOM 565 O O . LEU A 1 72 ? -15.100 12.139 14.777 1.00 53.19 72 LEU A O 1
ATOM 569 N N . PRO A 1 73 ? -16.290 10.311 15.357 1.00 50.28 73 PRO A N 1
ATOM 570 C CA . PRO A 1 73 ? -17.526 11.044 15.595 1.00 50.28 73 PRO A CA 1
ATOM 571 C C . PRO A 1 73 ? -17.355 11.976 16.801 1.00 50.28 73 PRO A C 1
ATOM 573 O O . PRO A 1 73 ? -16.763 11.585 17.810 1.00 50.28 73 PRO A O 1
ATOM 576 N N . VAL A 1 74 ? -17.861 13.205 16.664 1.00 53.88 74 VAL A N 1
ATOM 577 C CA . VAL A 1 74 ? -18.076 14.143 17.779 1.00 53.88 74 VAL A CA 1
ATOM 578 C C . VAL A 1 74 ? -19.150 13.641 18.736 1.00 53.88 74 VAL A C 1
ATOM 580 O O . VAL A 1 74 ? -20.087 12.956 18.264 1.00 53.88 74 VAL A O 1
#